Protein AF-A0A101IC99-F1 (afdb_monomer_lite)

pLDDT: mean 87.31, std 12.59, range [57.28, 98.25]

Sequence (50 aa):
MEKLAVLGGDPIRVEKYPAWPIFDERDIEAVTRTVKSGRWG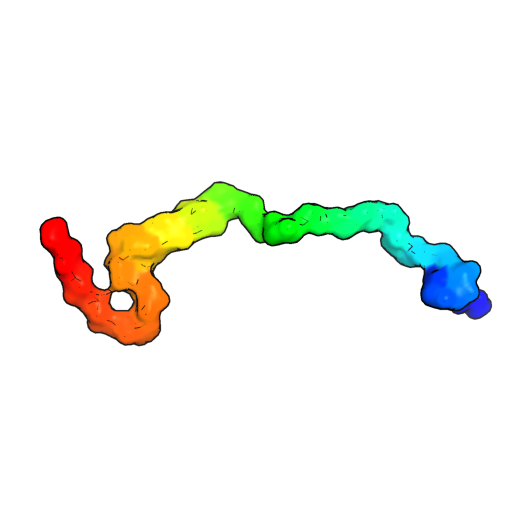GGRSSVSQP

Radius of gyration: 22.51 Å; chains: 1; bounding box: 40×20×65 Å

Foldseek 3Di:
DADDVVRPGDDPDPDDDDDPPDDDVVVVVVVVVCVVCVPPDPDPDPPDDD

Secondary structure (DSSP, 8-state):
-PPPGGGTS--S--SPPPPSS---HHHHHHHHHHHHHT--SSS-------

Structure (mmCIF, N/CA/C/O backbone):
data_AF-A0A101IC99-F1
#
_entry.id   AF-A0A101IC99-F1
#
loop_
_atom_site.group_PDB
_atom_site.id
_atom_site.type_symbol
_atom_site.label_atom_id
_atom_site.label_alt_id
_atom_site.label_comp_id
_atom_site.label_asym_id
_atom_site.label_entity_id
_atom_site.label_seq_id
_atom_site.pdbx_PDB_ins_code
_atom_site.Cartn_x
_atom_site.Cartn_y
_atom_site.Cartn_z
_atom_site.occupancy
_atom_site.B_iso_or_equiv
_atom_site.auth_seq_id
_atom_site.auth_comp_id
_atom_site.auth_asym_id
_atom_site.auth_atom_id
_atom_site.pdbx_PDB_model_num
ATOM 1 N N . MET A 1 1 ? 7.235 0.369 -38.749 1.00 72.44 1 MET A N 1
ATOM 2 C CA . MET A 1 1 ? 6.723 -0.648 -37.809 1.00 72.44 1 MET A CA 1
ATOM 3 C C . MET A 1 1 ? 7.538 -0.518 -36.543 1.00 72.44 1 MET A C 1
ATOM 5 O O . MET A 1 1 ? 8.757 -0.535 -36.652 1.00 72.44 1 MET A O 1
ATOM 9 N N . GLU A 1 2 ? 6.904 -0.299 -35.395 1.00 83.00 2 GLU A N 1
ATOM 10 C CA . GLU A 1 2 ? 7.645 -0.178 -34.135 1.00 83.00 2 GLU A CA 1
ATOM 11 C C . GLU A 1 2 ? 8.029 -1.557 -33.594 1.00 83.00 2 GLU A C 1
ATOM 13 O O . GLU A 1 2 ? 7.306 -2.540 -33.776 1.00 83.00 2 GLU A O 1
ATOM 18 N N . LYS A 1 3 ? 9.212 -1.641 -32.982 1.00 94.19 3 LYS A N 1
ATOM 19 C CA . LYS A 1 3 ? 9.791 -2.886 -32.479 1.00 94.19 3 LYS A CA 1
ATOM 20 C C . LYS A 1 3 ? 9.316 -3.107 -31.045 1.00 94.19 3 LYS A C 1
ATOM 22 O O . LYS A 1 3 ? 9.425 -2.209 -30.222 1.00 94.19 3 LYS A O 1
ATOM 27 N N . LEU A 1 4 ? 8.804 -4.297 -30.733 1.00 94.56 4 LEU A N 1
ATOM 28 C CA . LEU A 1 4 ? 8.356 -4.607 -29.373 1.00 94.56 4 LEU A CA 1
ATOM 29 C C . LEU A 1 4 ? 9.526 -4.532 -28.385 1.00 94.56 4 LEU A C 1
ATOM 31 O O . LEU A 1 4 ? 10.614 -5.029 -28.681 1.00 94.56 4 LEU A O 1
ATOM 35 N N . ALA A 1 5 ? 9.278 -4.011 -27.183 1.00 94.69 5 ALA A N 1
ATOM 36 C CA . ALA A 1 5 ? 10.292 -3.923 -26.131 1.00 94.69 5 ALA A CA 1
ATOM 37 C C . ALA A 1 5 ? 10.913 -5.288 -25.785 1.00 94.69 5 ALA A C 1
ATOM 39 O O . ALA A 1 5 ? 12.126 -5.406 -25.642 1.00 94.69 5 ALA A O 1
ATOM 40 N N . VAL A 1 6 ? 10.102 -6.355 -25.778 1.00 93.75 6 VAL A N 1
ATOM 41 C CA . VAL A 1 6 ? 10.574 -7.738 -25.562 1.00 93.75 6 VAL A CA 1
ATOM 42 C C . VAL A 1 6 ? 11.522 -8.237 -26.663 1.00 93.75 6 VAL A C 1
ATOM 44 O O . VAL A 1 6 ? 12.303 -9.154 -26.439 1.00 93.75 6 VAL A O 1
ATOM 47 N N . LEU A 1 7 ? 11.488 -7.619 -27.846 1.00 96.12 7 LEU A N 1
ATOM 48 C CA . LEU A 1 7 ? 12.379 -7.915 -28.969 1.00 96.12 7 LEU A CA 1
ATOM 49 C C . LEU A 1 7 ? 13.539 -6.906 -29.068 1.00 96.12 7 LEU A C 1
ATOM 51 O O . LEU A 1 7 ? 14.268 -6.901 -30.060 1.00 96.12 7 LEU A O 1
ATOM 55 N N . GLY A 1 8 ? 13.724 -6.044 -28.062 1.00 94.06 8 GLY A N 1
ATOM 56 C CA . GLY A 1 8 ? 14.755 -5.005 -28.031 1.00 94.06 8 GLY A CA 1
ATOM 57 C C . GLY A 1 8 ? 14.380 -3.746 -28.810 1.00 94.06 8 GLY A C 1
ATOM 58 O O . GLY A 1 8 ? 15.230 -3.207 -29.518 1.00 94.06 8 GLY A O 1
ATOM 59 N N . GLY A 1 9 ? 13.102 -3.361 -28.797 1.00 95.69 9 GLY A N 1
ATOM 60 C CA . GLY A 1 9 ? 12.672 -1.981 -29.046 1.00 95.69 9 GLY A CA 1
ATOM 61 C C . GLY A 1 9 ? 12.548 -1.189 -27.741 1.00 95.69 9 GLY A C 1
ATOM 62 O O . GLY A 1 9 ? 12.806 -1.730 -26.664 1.00 95.69 9 GLY A O 1
ATOM 63 N N . ASP A 1 10 ? 12.139 0.073 -27.826 1.00 94.69 10 ASP A N 1
ATOM 64 C CA . ASP A 1 10 ? 12.032 0.930 -26.644 1.00 94.69 10 ASP A CA 1
ATOM 65 C C . ASP A 1 10 ? 10.789 0.579 -25.802 1.00 94.69 10 ASP A C 1
ATOM 67 O O . ASP A 1 10 ? 9.698 0.364 -26.343 1.00 94.69 10 ASP A O 1
ATOM 71 N N . PRO A 1 11 ? 10.914 0.483 -24.466 1.00 92.69 11 PRO A N 1
ATOM 72 C CA . PRO A 1 11 ? 9.771 0.266 -23.594 1.00 92.69 11 PRO A CA 1
ATOM 73 C C . PRO A 1 11 ? 8.911 1.529 -23.497 1.00 92.69 11 PRO A C 1
ATOM 75 O O . PRO A 1 11 ? 9.411 2.630 -23.295 1.00 92.69 11 PRO A O 1
ATOM 78 N N . ILE A 1 12 ? 7.589 1.347 -23.549 1.00 92.25 12 ILE A N 1
ATOM 79 C CA . ILE A 1 12 ? 6.615 2.444 -23.398 1.00 92.25 12 ILE A CA 1
ATOM 80 C C . ILE A 1 12 ? 6.705 3.091 -22.002 1.00 92.25 12 ILE A C 1
ATOM 82 O O . ILE A 1 12 ? 6.419 4.273 -21.844 1.00 92.25 12 ILE A O 1
ATOM 86 N N . ARG A 1 13 ? 7.103 2.323 -20.980 1.00 91.38 13 ARG A N 1
ATOM 87 C CA . ARG A 1 13 ? 7.295 2.787 -19.602 1.00 91.38 13 ARG A CA 1
ATOM 88 C C . ARG A 1 13 ? 8.751 2.594 -19.202 1.00 91.38 13 ARG A C 1
ATOM 90 O O . ARG A 1 13 ? 9.236 1.464 -19.204 1.00 91.38 13 ARG A O 1
ATOM 97 N N . VAL A 1 14 ? 9.405 3.675 -18.801 1.00 93.50 14 VAL A N 1
ATOM 98 C CA . VAL A 1 14 ? 10.801 3.661 -18.330 1.00 93.50 14 VAL A CA 1
ATOM 99 C C . VAL A 1 14 ? 10.894 3.810 -16.810 1.00 93.50 14 VAL A C 1
ATOM 101 O O . VAL A 1 14 ? 11.890 3.449 -16.187 1.00 93.50 14 VAL A O 1
ATOM 104 N N . GLU A 1 15 ? 9.830 4.299 -16.186 1.00 94.00 15 GLU A N 1
ATOM 105 C CA . GLU A 1 15 ? 9.729 4.563 -14.764 1.00 94.00 15 GLU A CA 1
ATOM 106 C C . GLU A 1 15 ? 9.425 3.284 -13.979 1.00 94.00 15 GLU A C 1
ATOM 108 O O . GLU A 1 15 ? 8.585 2.460 -14.361 1.00 94.00 15 GLU A O 1
ATOM 113 N N . LYS A 1 16 ? 10.051 3.154 -12.804 1.00 91.38 16 LYS A N 1
ATOM 114 C CA . LYS A 1 16 ? 9.797 2.042 -11.879 1.00 91.38 16 LYS A CA 1
ATOM 115 C C . LYS A 1 16 ? 8.313 1.923 -11.546 1.00 91.38 16 LYS A C 1
ATOM 117 O O . LYS A 1 16 ? 7.622 2.933 -11.403 1.00 91.38 16 LYS A O 1
ATOM 122 N N . TYR A 1 17 ? 7.810 0.703 -11.395 1.00 90.94 17 TYR A N 1
ATOM 123 C CA . TYR A 1 17 ? 6.464 0.488 -10.864 1.00 90.94 17 TYR A CA 1
ATOM 124 C C . TYR A 1 17 ? 6.323 1.120 -9.468 1.00 90.94 17 TYR A C 1
ATOM 126 O O . TYR A 1 17 ? 7.318 1.222 -8.740 1.00 90.94 17 TYR A O 1
ATOM 134 N N . PRO A 1 18 ? 5.118 1.587 -9.096 1.00 90.56 18 PRO A N 1
ATOM 135 C CA . PRO A 1 18 ? 4.876 2.042 -7.735 1.00 90.56 18 PRO A CA 1
ATOM 136 C C . PRO A 1 18 ? 5.144 0.905 -6.742 1.00 90.56 18 PRO A C 1
ATOM 138 O O . PRO A 1 18 ? 5.053 -0.275 -7.084 1.00 90.56 18 PRO A O 1
ATOM 141 N N . ALA A 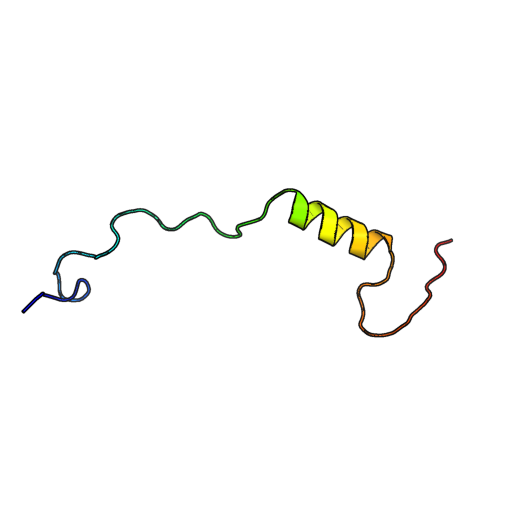1 19 ? 5.484 1.269 -5.506 1.00 91.44 19 ALA A N 1
ATOM 142 C CA . ALA A 1 19 ? 5.610 0.293 -4.434 1.00 91.44 19 ALA A CA 1
ATOM 143 C C . ALA A 1 19 ? 4.249 -0.370 -4.168 1.00 91.44 19 ALA A C 1
ATOM 145 O O . ALA A 1 19 ? 3.213 0.290 -4.223 1.00 91.44 19 ALA A O 1
ATOM 146 N N . TRP A 1 20 ? 4.271 -1.670 -3.885 1.00 91.06 20 TRP A N 1
ATOM 147 C CA . TRP A 1 20 ? 3.088 -2.456 -3.552 1.00 91.06 20 TRP A CA 1
ATOM 148 C C . TRP A 1 20 ? 3.249 -3.066 -2.151 1.00 91.06 20 TRP A C 1
ATOM 150 O O . TRP A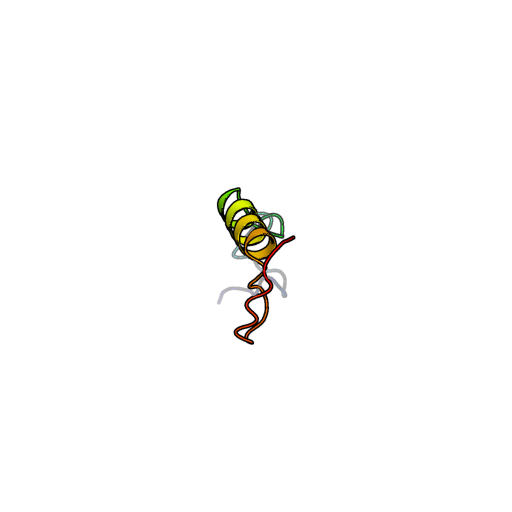 1 20 ? 4.351 -3.525 -1.840 1.00 91.06 20 TRP A O 1
ATOM 160 N N . PRO A 1 21 ? 2.192 -3.128 -1.320 1.00 93.31 21 PRO A N 1
ATOM 161 C CA . PRO A 1 21 ? 0.838 -2.620 -1.551 1.00 93.31 21 PRO A CA 1
ATOM 162 C C . PRO A 1 21 ? 0.762 -1.092 -1.535 1.00 93.31 21 PRO A C 1
ATOM 164 O O . PRO A 1 21 ? 1.523 -0.427 -0.836 1.00 93.31 21 PRO A O 1
ATOM 167 N N . ILE A 1 22 ? -0.186 -0.551 -2.296 1.00 94.56 22 ILE A N 1
ATOM 168 C CA . ILE A 1 22 ? -0.570 0.856 -2.186 1.00 94.56 22 ILE A CA 1
ATOM 169 C C . ILE A 1 22 ? -1.701 0.917 -1.164 1.00 94.56 22 ILE A C 1
ATOM 171 O O . ILE A 1 22 ? -2.756 0.330 -1.393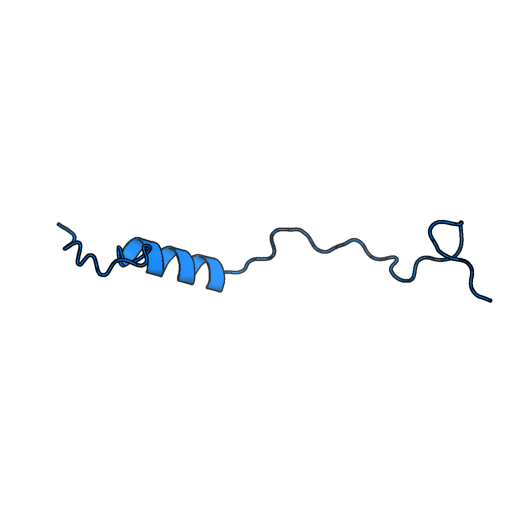 1.00 94.56 22 ILE A O 1
ATOM 175 N N . PHE A 1 23 ? -1.468 1.599 -0.050 1.00 96.00 23 PHE A N 1
ATOM 176 C CA . PHE A 1 23 ? -2.486 1.900 0.949 1.00 96.00 23 PHE A CA 1
ATOM 177 C C . PHE A 1 23 ? -2.197 3.263 1.575 1.00 96.00 23 PHE A C 1
ATOM 179 O O . PHE A 1 23 ? -1.058 3.743 1.539 1.00 96.00 23 PHE A O 1
ATOM 186 N N . ASP A 1 24 ? -3.221 3.873 2.153 1.00 96.00 24 ASP A N 1
ATOM 187 C CA . ASP A 1 24 ? -3.096 5.079 2.965 1.00 96.00 24 ASP A CA 1
ATOM 188 C C . ASP A 1 24 ? -3.884 4.967 4.279 1.00 96.00 24 ASP A C 1
ATOM 190 O O . ASP A 1 24 ? -4.401 3.907 4.637 1.00 96.00 24 ASP A O 1
ATOM 194 N N . GLU A 1 25 ? -3.946 6.063 5.038 1.00 98.25 25 GLU A N 1
ATOM 195 C CA . GLU A 1 25 ? -4.608 6.097 6.346 1.00 98.25 25 GLU A CA 1
ATOM 196 C C . GLU A 1 25 ? -6.090 5.694 6.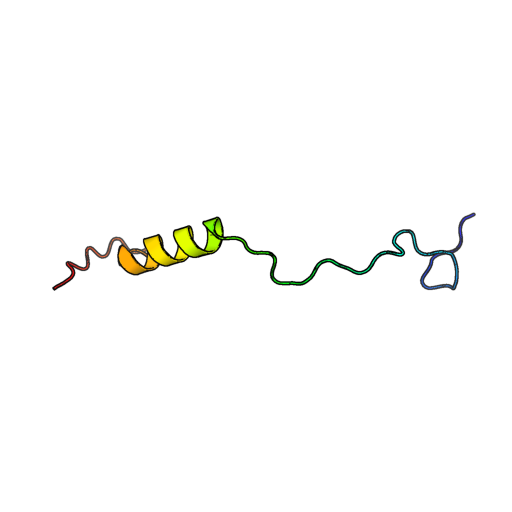273 1.00 98.25 25 GLU A C 1
ATOM 198 O O . GLU A 1 25 ? -6.620 5.086 7.200 1.00 98.25 25 GLU A O 1
ATOM 203 N N . ARG A 1 26 ? -6.767 5.947 5.147 1.00 97.69 26 ARG A N 1
ATOM 204 C CA . ARG A 1 26 ? -8.189 5.611 4.981 1.00 97.69 26 ARG A CA 1
ATOM 205 C C . ARG A 1 26 ? -8.399 4.102 4.970 1.00 97.69 26 ARG A C 1
ATOM 207 O O . ARG A 1 26 ? -9.402 3.620 5.502 1.00 97.69 26 ARG A O 1
ATOM 214 N N . ASP A 1 27 ? -7.456 3.359 4.395 1.00 97.38 27 ASP A N 1
ATOM 215 C CA . ASP A 1 27 ? -7.476 1.897 4.404 1.00 97.38 27 ASP A CA 1
ATOM 216 C C . ASP A 1 27 ? -7.293 1.370 5.835 1.00 97.38 27 ASP A C 1
ATOM 218 O O . ASP A 1 27 ? -8.032 0.485 6.283 1.00 97.38 27 ASP A O 1
ATOM 222 N N . ILE A 1 28 ? -6.369 1.973 6.591 1.00 97.94 28 ILE A N 1
ATOM 223 C CA . ILE A 1 28 ? -6.095 1.631 7.995 1.00 97.94 28 ILE A CA 1
ATOM 224 C C . ILE A 1 28 ? -7.329 1.896 8.865 1.00 97.94 28 ILE A C 1
ATOM 226 O O . ILE A 1 28 ? -7.756 1.026 9.636 1.00 97.94 28 ILE A O 1
ATOM 230 N N . GLU A 1 29 ? -7.944 3.068 8.720 1.00 98.19 29 GLU A N 1
ATOM 231 C CA . GLU A 1 29 ? -9.168 3.445 9.427 1.00 98.19 29 GLU A CA 1
ATOM 232 C C . GLU A 1 29 ? -10.324 2.492 9.103 1.00 98.19 29 GLU A C 1
ATOM 234 O O . GLU A 1 29 ? -11.051 2.056 10.004 1.00 98.19 29 GLU A O 1
ATOM 239 N N . ALA A 1 30 ? -10.494 2.132 7.827 1.00 96.00 30 ALA A N 1
ATOM 240 C CA . ALA A 1 30 ? -11.555 1.236 7.388 1.00 96.00 30 ALA A CA 1
ATOM 241 C C . ALA A 1 30 ? -11.414 -0.165 7.997 1.00 96.00 30 ALA A C 1
ATOM 243 O O . ALA A 1 30 ? -12.394 -0.703 8.532 1.00 96.00 30 ALA A O 1
ATOM 244 N N . VAL A 1 31 ? -10.206 -0.732 7.977 1.00 95.81 31 VAL A N 1
ATOM 245 C CA . VAL A 1 31 ? -9.916 -2.037 8.588 1.00 95.81 31 VAL A CA 1
ATOM 246 C C . VAL A 1 31 ? -10.105 -1.966 10.1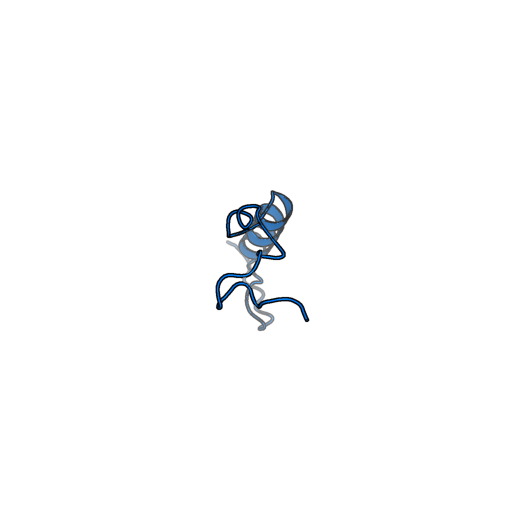02 1.00 95.81 31 VAL A C 1
ATOM 248 O O . VAL A 1 31 ? -10.817 -2.795 10.672 1.00 95.81 31 VAL A O 1
ATOM 251 N N . THR A 1 32 ? -9.567 -0.932 10.751 1.00 96.94 32 THR A N 1
ATOM 252 C CA . THR A 1 32 ? -9.683 -0.732 12.203 1.00 96.94 32 THR A CA 1
ATOM 253 C C . THR A 1 32 ? -11.139 -0.647 12.647 1.00 96.94 32 THR A C 1
ATOM 255 O O . THR A 1 32 ? -11.546 -1.333 13.587 1.00 96.94 32 THR A O 1
ATOM 258 N N . ARG A 1 33 ? -11.953 0.161 11.960 1.00 95.75 33 ARG A N 1
ATOM 259 C CA . ARG A 1 33 ? -13.392 0.282 12.226 1.00 95.75 33 ARG A CA 1
ATOM 260 C C . ARG A 1 33 ? -14.105 -1.054 12.054 1.00 95.75 33 ARG A C 1
ATOM 262 O O . ARG A 1 33 ? -14.931 -1.409 12.892 1.00 95.75 33 ARG A O 1
ATOM 269 N N . THR A 1 34 ? -13.784 -1.795 10.996 1.00 94.25 34 THR A N 1
ATOM 270 C CA . THR A 1 34 ? -14.396 -3.102 10.722 1.00 94.25 34 THR A CA 1
ATOM 271 C C . THR A 1 34 ? -14.089 -4.090 11.843 1.00 94.25 34 THR A C 1
ATOM 273 O O . THR A 1 34 ? -15.012 -4.684 12.401 1.00 94.25 34 THR A O 1
ATOM 276 N N . VAL A 1 35 ? -12.823 -4.195 12.252 1.00 93.06 35 VAL A N 1
ATOM 277 C CA . VAL A 1 35 ? -12.401 -5.074 13.352 1.00 93.06 35 VAL A CA 1
ATOM 278 C C . VAL A 1 35 ? -13.071 -4.670 14.668 1.00 93.06 35 VAL A C 1
ATOM 280 O O . VAL A 1 35 ? -13.691 -5.509 15.319 1.00 93.06 35 VAL A O 1
ATOM 283 N N . LYS A 1 36 ? -13.042 -3.378 15.027 1.00 92.94 36 LYS A N 1
ATOM 284 C CA . LYS A 1 36 ? -13.678 -2.865 16.255 1.00 92.94 36 LYS A CA 1
ATOM 285 C C . LYS A 1 36 ? -15.192 -3.066 16.276 1.00 92.94 36 LYS A C 1
ATOM 287 O O . LYS A 1 36 ? -15.770 -3.252 17.340 1.00 92.94 36 LYS A O 1
ATOM 292 N N . SER A 1 37 ? -15.841 -3.052 15.113 1.00 90.94 37 SER A N 1
ATOM 293 C CA . SER A 1 37 ? -17.282 -3.293 15.025 1.00 90.94 37 SER A CA 1
ATOM 294 C C . SER A 1 37 ? -17.678 -4.743 15.331 1.00 90.94 37 SER A C 1
ATOM 296 O O . SER A 1 37 ? -18.856 -5.005 15.560 1.00 90.94 37 SER A O 1
ATOM 298 N N . GLY A 1 38 ? -16.732 -5.692 15.277 1.00 89.00 38 GLY A N 1
ATOM 299 C CA . GLY A 1 38 ? -17.014 -7.129 15.347 1.00 89.00 38 GLY A CA 1
ATOM 300 C C . GLY A 1 38 ? -17.767 -7.684 14.127 1.00 89.00 38 GLY A C 1
ATOM 301 O O . GLY A 1 38 ? -18.138 -8.855 14.115 1.00 89.00 38 GLY A O 1
ATOM 302 N N . ARG A 1 39 ? -18.003 -6.866 13.089 1.00 85.44 39 ARG A N 1
ATOM 303 C CA . ARG A 1 39 ? -18.791 -7.202 11.891 1.00 85.44 39 ARG A CA 1
ATOM 304 C C . ARG A 1 39 ? -17.899 -7.341 10.657 1.00 85.44 39 ARG A C 1
ATOM 306 O O . ARG A 1 39 ? -17.950 -6.525 9.745 1.00 85.44 39 ARG A O 1
ATOM 313 N N . TRP A 1 40 ? -17.072 -8.379 10.642 1.00 86.62 40 TRP A N 1
ATOM 314 C CA . TRP A 1 40 ? -16.198 -8.707 9.505 1.00 86.62 40 TRP A CA 1
ATOM 315 C C . TRP A 1 40 ? -16.781 -9.815 8.605 1.00 86.62 40 TRP A C 1
ATOM 317 O O . TRP A 1 40 ? -16.477 -9.883 7.418 1.00 86.62 40 TRP A O 1
ATOM 327 N N . GLY A 1 41 ? -17.623 -10.699 9.154 1.00 83.00 41 GLY A N 1
ATOM 328 C CA . GLY A 1 41 ? -18.247 -11.804 8.417 1.00 83.00 41 GLY A CA 1
ATOM 329 C C . GLY A 1 41 ? -19.600 -11.437 7.797 1.00 83.00 41 GLY A C 1
ATOM 330 O O . GLY A 1 41 ? -20.318 -10.588 8.314 1.00 83.00 41 GLY A O 1
ATOM 331 N N . GLY A 1 42 ? -19.987 -12.120 6.712 1.00 75.62 42 GLY A N 1
ATOM 332 C CA . GLY A 1 42 ? -21.287 -11.931 6.038 1.00 75.62 42 GLY A CA 1
ATOM 333 C C . GLY A 1 42 ? -22.514 -12.412 6.833 1.00 75.62 42 GLY A C 1
ATOM 334 O O . GLY A 1 42 ? -23.649 -12.180 6.421 1.00 75.62 42 GLY A O 1
ATOM 335 N N . GLY A 1 43 ? -22.307 -13.074 7.975 1.00 68.31 43 GLY A N 1
ATOM 336 C CA . GLY A 1 43 ? -23.367 -13.406 8.923 1.00 68.31 43 GLY A CA 1
ATOM 337 C C . GLY A 1 43 ? -23.691 -12.208 9.813 1.00 68.31 43 GLY A C 1
ATOM 338 O O . GLY A 1 43 ? -22.793 -11.539 10.316 1.00 68.31 43 GLY A O 1
ATOM 339 N N . ARG A 1 44 ? -24.978 -11.938 10.050 1.00 60.16 44 ARG A N 1
ATOM 340 C CA . ARG A 1 44 ? -25.422 -10.929 11.027 1.00 60.16 44 ARG A CA 1
ATOM 341 C C . ARG A 1 44 ? -25.198 -11.449 12.451 1.00 60.16 44 ARG A C 1
ATOM 343 O O . ARG A 1 44 ? -26.150 -11.720 13.170 1.00 60.16 44 ARG A O 1
ATOM 350 N N . SER A 1 45 ? -23.953 -11.644 12.862 1.00 61.47 45 SER A N 1
ATOM 351 C CA . SER A 1 45 ? -23.640 -11.956 14.252 1.00 61.47 45 SER A CA 1
ATOM 352 C C . SER A 1 45 ? -23.553 -10.649 15.033 1.00 61.47 45 SER A C 1
ATOM 354 O O . SER A 1 45 ? -22.583 -9.900 14.916 1.00 61.47 45 SER A O 1
ATOM 356 N N . SER A 1 46 ? -24.581 -10.359 15.830 1.00 62.16 46 SER A N 1
ATOM 357 C CA . SER A 1 46 ? -24.494 -9.393 16.923 1.00 62.16 46 SER A CA 1
ATOM 358 C C . SER A 1 46 ? -23.650 -10.011 18.036 1.00 62.16 46 SER A C 1
ATOM 360 O O . SER A 1 46 ? -24.181 -10.548 19.006 1.00 62.16 46 SER A O 1
ATOM 362 N N . VAL A 1 47 ? -22.328 -9.996 17.874 1.00 62.91 47 VAL A N 1
ATOM 363 C CA . VAL A 1 47 ? -21.439 -10.245 19.008 1.00 62.91 47 VAL A CA 1
ATOM 364 C C . VAL A 1 47 ? -21.501 -8.989 19.866 1.00 62.91 47 VAL A C 1
ATOM 366 O O . VAL A 1 47 ? -20.962 -7.947 19.494 1.00 62.91 47 VAL A O 1
ATOM 369 N N . SER A 1 48 ? -22.241 -9.067 20.971 1.00 57.28 48 SER A N 1
ATOM 370 C CA . SER A 1 48 ? -22.145 -8.063 22.024 1.00 57.28 48 SER A CA 1
ATOM 371 C C . SER A 1 48 ? -20.734 -8.167 22.594 1.00 57.28 48 SER A C 1
ATOM 373 O O . SER A 1 48 ? -20.342 -9.230 23.072 1.00 57.28 48 SER A O 1
ATOM 375 N N . GLN A 1 49 ? -19.955 -7.096 22.453 1.00 58.19 49 GLN A N 1
ATOM 376 C CA . GLN A 1 49 ? -18.663 -6.965 23.124 1.00 58.19 49 GLN A CA 1
ATOM 377 C C . GLN A 1 49 ? -18.908 -7.051 24.650 1.00 58.19 49 GLN A C 1
ATOM 379 O O . GLN A 1 49 ? -19.951 -6.553 25.091 1.00 58.19 49 GLN A O 1
ATOM 384 N N . PRO A 1 50 ? -18.032 -7.715 25.428 1.00 57.84 50 PRO A N 1
ATOM 385 C CA . PRO A 1 50 ? -18.088 -7.677 26.889 1.00 57.84 50 PRO A CA 1
ATOM 386 C C . PRO A 1 50 ? -17.848 -6.266 27.443 1.00 57.84 50 PRO A C 1
ATOM 388 O O . PRO A 1 50 ? -17.183 -5.456 26.754 1.00 57.84 50 PRO A O 1
#